Protein AF-A0A6A1QFY6-F1 (afdb_monomer_lite)

Structure (mmCIF, N/CA/C/O backbone):
data_AF-A0A6A1QFY6-F1
#
_entry.id   AF-A0A6A1QFY6-F1
#
loop_
_atom_site.group_PDB
_atom_site.id
_atom_site.type_symbol
_atom_site.label_atom_id
_atom_site.label_alt_id
_atom_site.label_comp_id
_atom_site.label_asym_id
_atom_site.label_entity_id
_atom_site.label_seq_id
_atom_site.pdbx_PDB_ins_code
_atom_site.Cartn_x
_atom_site.Cartn_y
_atom_site.Cartn_z
_atom_site.occupancy
_atom_site.B_iso_or_equiv
_atom_site.auth_seq_id
_atom_site.auth_comp_id
_atom_site.auth_asym_id
_atom_site.auth_atom_id
_atom_site.pdbx_PDB_model_num
ATOM 1 N N . LEU A 1 1 ? 4.996 -11.025 -12.996 1.00 82.94 1 LEU A N 1
ATOM 2 C CA . LEU A 1 1 ? 3.606 -11.494 -13.210 1.00 82.94 1 LEU A CA 1
ATOM 3 C C . LEU A 1 1 ? 2.702 -11.209 -12.007 1.00 82.94 1 LEU A C 1
ATOM 5 O O . LEU A 1 1 ? 1.763 -10.446 -12.167 1.00 82.94 1 LEU A O 1
ATOM 9 N N . VAL A 1 2 ? 2.977 -11.751 -10.809 1.00 91.94 2 VAL A N 1
ATOM 10 C CA . VAL A 1 2 ? 2.106 -11.552 -9.624 1.00 91.94 2 VAL A CA 1
ATOM 11 C C . VAL A 1 2 ? 2.013 -10.080 -9.196 1.00 91.94 2 VAL A C 1
ATOM 13 O O . VAL A 1 2 ? 0.909 -9.564 -9.047 1.00 91.94 2 VAL A O 1
ATOM 16 N N . TYR A 1 3 ? 3.147 -9.378 -9.080 1.00 92.38 3 TYR A N 1
ATOM 17 C CA . TYR A 1 3 ? 3.172 -7.948 -8.735 1.00 92.38 3 TYR A CA 1
ATOM 18 C C . TYR A 1 3 ? 2.407 -7.075 -9.727 1.00 92.38 3 TYR A C 1
ATOM 20 O O . TYR A 1 3 ? 1.616 -6.221 -9.340 1.00 92.38 3 TYR A O 1
ATOM 28 N N . GLU A 1 4 ? 2.603 -7.330 -11.017 1.00 93.06 4 GLU A N 1
ATOM 29 C CA . GLU A 1 4 ? 1.908 -6.618 -12.083 1.00 93.06 4 GLU A CA 1
ATOM 30 C C . GLU A 1 4 ? 0.396 -6.862 -12.038 1.00 93.06 4 GLU A C 1
ATOM 32 O O . GLU A 1 4 ? -0.383 -5.918 -12.144 1.00 93.06 4 GLU A O 1
ATOM 37 N 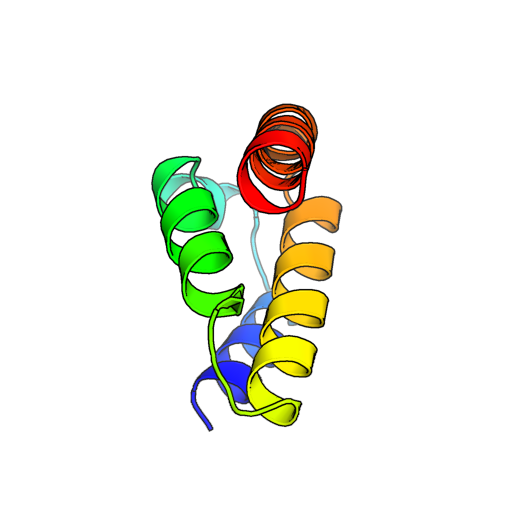N . PHE A 1 5 ? -0.031 -8.112 -11.833 1.00 95.69 5 PHE A N 1
ATOM 38 C CA . PHE A 1 5 ? -1.444 -8.443 -11.684 1.00 95.69 5 PHE A CA 1
ATOM 39 C C . PHE A 1 5 ? -2.066 -7.724 -10.484 1.00 95.69 5 PHE A C 1
ATOM 41 O O . PHE A 1 5 ? -3.120 -7.104 -10.622 1.00 95.69 5 PHE A O 1
ATOM 48 N N . PHE A 1 6 ? -1.407 -7.759 -9.323 1.00 95.44 6 PHE A N 1
ATOM 49 C CA . PHE A 1 6 ? -1.910 -7.091 -8.127 1.00 95.44 6 PHE A CA 1
ATOM 50 C C . PHE A 1 6 ? -1.988 -5.572 -8.308 1.00 95.44 6 PHE A C 1
ATOM 52 O O . PHE A 1 6 ? -2.985 -4.956 -7.931 1.00 95.44 6 PHE A O 1
ATOM 59 N N . LEU A 1 7 ? -0.985 -4.967 -8.950 1.00 95.19 7 LEU A N 1
ATOM 60 C CA . LEU A 1 7 ? -0.997 -3.541 -9.255 1.00 95.19 7 LEU A CA 1
ATOM 61 C C . LEU A 1 7 ? -2.151 -3.177 -10.200 1.00 95.19 7 LEU A C 1
ATOM 63 O O . LEU A 1 7 ? -2.909 -2.257 -9.898 1.00 95.19 7 LEU A O 1
ATOM 67 N N . ARG A 1 8 ? -2.354 -3.940 -11.283 1.00 95.69 8 ARG A N 1
ATOM 68 C CA . ARG A 1 8 ? -3.496 -3.752 -12.196 1.00 95.69 8 ARG A CA 1
ATOM 69 C C . ARG A 1 8 ? -4.836 -3.925 -11.480 1.00 95.69 8 ARG A C 1
ATOM 71 O O . ARG A 1 8 ? -5.760 -3.155 -11.720 1.00 95.69 8 ARG A O 1
ATOM 78 N N . PHE A 1 9 ? -4.940 -4.897 -10.574 1.00 96.00 9 PHE A N 1
ATOM 79 C CA . PHE A 1 9 ? -6.130 -5.096 -9.748 1.00 96.00 9 PHE A CA 1
ATOM 80 C C . PHE A 1 9 ? -6.415 -3.883 -8.850 1.00 96.00 9 PHE A C 1
ATOM 82 O O . PHE A 1 9 ? -7.552 -3.418 -8.799 1.00 96.00 9 PHE A O 1
ATOM 89 N N . LEU A 1 10 ? -5.392 -3.327 -8.190 1.00 95.56 10 LEU A N 1
ATOM 90 C CA . LEU A 1 10 ? -5.532 -2.112 -7.382 1.00 95.56 10 LEU A CA 1
ATOM 91 C C . LEU A 1 10 ? -5.904 -0.890 -8.228 1.00 95.56 10 LEU A C 1
ATOM 93 O O . LEU A 1 10 ? -6.642 -0.028 -7.752 1.00 95.56 10 LEU A O 1
ATOM 97 N N . GLU A 1 11 ? -5.381 -0.781 -9.448 1.00 94.88 11 GLU A N 1
ATOM 98 C CA . GLU A 1 11 ? -5.624 0.341 -10.364 1.00 94.88 11 GLU A CA 1
ATOM 99 C C . GLU A 1 11 ? -6.944 0.242 -11.132 1.00 94.88 11 GLU A C 1
ATOM 101 O O . GLU A 1 11 ? -7.391 1.252 -11.674 1.00 94.88 11 GLU A O 1
ATOM 106 N N . SER A 1 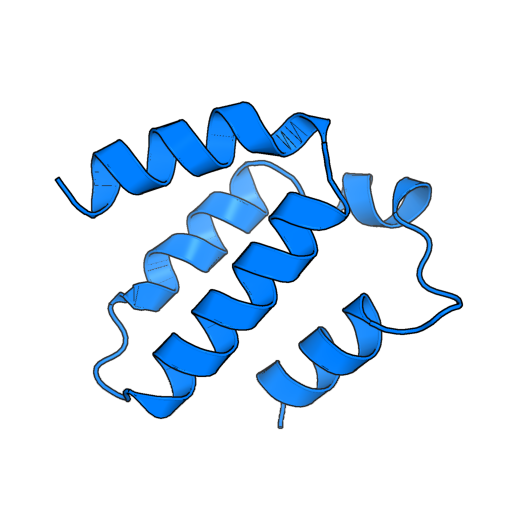12 ? -7.591 -0.926 -11.124 1.00 96.25 12 SER A N 1
ATOM 107 C CA . SER A 1 12 ? -8.877 -1.136 -11.783 1.00 96.25 12 SER A CA 1
ATOM 108 C C . SER A 1 12 ? -9.914 -0.083 -11.354 1.00 96.25 12 SER A C 1
ATOM 110 O O . SER A 1 12 ? -10.036 0.198 -10.152 1.00 96.25 12 SER A O 1
ATOM 112 N N . PRO A 1 13 ? -10.688 0.491 -12.297 1.00 94.50 13 PRO A N 1
ATOM 113 C CA . PRO A 1 13 ? -11.766 1.426 -11.972 1.00 94.50 13 PRO A CA 1
ATOM 114 C C . PRO A 1 13 ? -12.859 0.771 -11.118 1.00 94.50 13 PRO A C 1
ATOM 116 O O . PRO A 1 13 ? -13.473 1.441 -10.292 1.00 94.50 13 PRO A O 1
ATOM 119 N N . ASP A 1 14 ? -13.036 -0.545 -11.252 1.00 95.94 14 ASP A N 1
ATOM 120 C CA . ASP A 1 14 ? -14.016 -1.331 -10.499 1.00 95.94 14 ASP A CA 1
ATOM 121 C C . ASP A 1 14 ? -13.495 -1.776 -9.124 1.00 95.94 14 ASP A C 1
ATOM 123 O O . ASP A 1 14 ? -14.187 -2.475 -8.380 1.00 95.94 14 ASP A O 1
ATOM 127 N N . PHE A 1 15 ? -12.265 -1.400 -8.754 1.00 95.69 15 PHE A N 1
ATOM 128 C CA . PHE A 1 15 ? -11.715 -1.729 -7.446 1.00 95.69 15 PHE A CA 1
ATOM 129 C C . PHE A 1 15 ?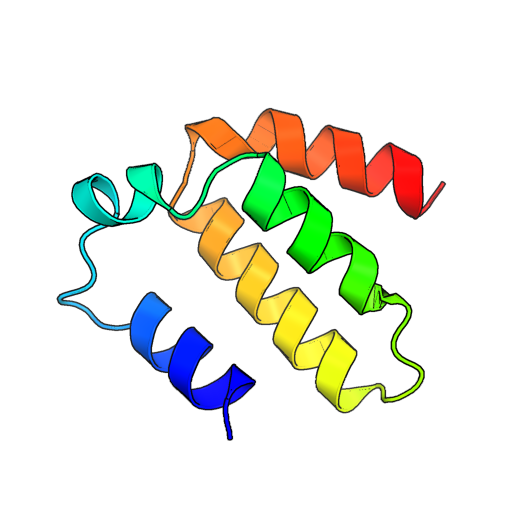 -12.527 -1.054 -6.335 1.00 95.69 15 PHE A C 1
ATOM 131 O O . PHE A 1 15 ? -12.693 0.165 -6.323 1.00 95.69 15 PHE A O 1
ATOM 138 N N . GLN A 1 16 ? -12.971 -1.838 -5.350 1.00 95.75 16 GLN A N 1
ATOM 139 C CA . GLN A 1 16 ? -13.793 -1.364 -4.234 1.00 95.75 16 GLN A CA 1
ATOM 140 C C . GLN A 1 16 ? -12.997 -1.359 -2.912 1.00 95.75 16 GLN A C 1
ATOM 142 O O . GLN A 1 16 ? -12.950 -2.382 -2.214 1.00 95.75 16 GLN A O 1
ATOM 147 N N . PRO A 1 17 ? -12.423 -0.210 -2.484 1.00 93.94 17 PRO A N 1
ATOM 148 C CA . PRO A 1 17 ? -11.621 -0.129 -1.258 1.00 93.94 17 PRO A CA 1
ATOM 149 C C . PRO A 1 17 ? -12.394 -0.544 -0.000 1.00 93.94 17 PRO A C 1
ATOM 151 O O . PRO A 1 17 ? -11.821 -1.097 0.934 1.00 93.94 17 PRO A O 1
ATOM 154 N N . ASN A 1 18 ? -13.711 -0.324 0.022 1.00 92.25 18 ASN A N 1
ATOM 155 C CA . ASN A 1 18 ? -14.564 -0.647 1.166 1.00 92.25 18 ASN A CA 1
ATOM 156 C C . ASN A 1 18 ? -14.679 -2.147 1.450 1.00 92.25 18 ASN A C 1
ATOM 158 O O . ASN A 1 18 ? -14.880 -2.523 2.606 1.00 92.25 18 ASN A O 1
ATOM 162 N N . ILE A 1 19 ? -14.550 -2.990 0.425 1.00 95.19 19 ILE A N 1
ATOM 163 C CA . ILE A 1 19 ? -14.491 -4.445 0.589 1.00 95.19 19 ILE A CA 1
ATOM 164 C C . ILE A 1 19 ? -13.051 -4.851 0.895 1.00 95.19 19 ILE A C 1
ATOM 166 O O . ILE A 1 19 ? -12.801 -5.565 1.866 1.00 95.19 19 ILE A O 1
ATOM 170 N N . ALA A 1 20 ? -12.100 -4.324 0.120 1.00 95.31 20 ALA A N 1
ATOM 171 C CA . ALA A 1 20 ? -10.686 -4.660 0.236 1.00 95.31 20 ALA A CA 1
ATOM 172 C C . ALA A 1 20 ? -10.071 -4.295 1.597 1.00 95.31 20 ALA A C 1
ATOM 174 O O . ALA A 1 20 ? -9.164 -4.988 2.043 1.00 95.31 20 ALA A O 1
ATOM 175 N N . LYS A 1 21 ? -10.583 -3.276 2.306 1.00 93.44 21 LYS A N 1
ATOM 176 C CA . LYS A 1 21 ? -10.084 -2.868 3.638 1.00 93.44 21 LYS A CA 1
ATOM 177 C C . LYS A 1 21 ? -10.146 -3.972 4.700 1.00 93.44 21 LYS A C 1
ATOM 179 O O . LYS A 1 21 ? -9.502 -3.846 5.730 1.00 93.44 21 LYS A O 1
ATOM 184 N N . LYS A 1 22 ? -10.954 -5.019 4.480 1.00 94.19 22 LYS A N 1
ATOM 185 C CA . LYS A 1 22 ? -11.008 -6.201 5.357 1.00 94.19 22 LYS A CA 1
ATOM 186 C C . LYS A 1 22 ? -9.771 -7.097 5.221 1.00 94.19 22 LYS A C 1
ATOM 188 O O . LYS A 1 22 ? -9.533 -7.913 6.098 1.00 94.19 22 LYS A O 1
ATOM 193 N N . TYR A 1 23 ? -9.033 -6.957 4.121 1.00 95.75 23 TYR A N 1
ATOM 194 C CA . TYR A 1 23 ? -7.882 -7.788 3.763 1.00 95.75 23 TYR A CA 1
ATOM 195 C C . TYR A 1 23 ? -6.586 -6.973 3.677 1.00 95.75 23 TYR A C 1
ATOM 197 O O . TYR A 1 23 ? -5.521 -7.472 4.016 1.00 95.75 23 TYR A O 1
ATOM 205 N N . ILE A 1 24 ? -6.676 -5.714 3.241 1.00 96.31 24 ILE A N 1
ATOM 206 C CA . ILE A 1 24 ? -5.571 -4.752 3.255 1.00 96.31 24 ILE A CA 1
ATOM 207 C C . ILE A 1 24 ? -5.642 -4.005 4.586 1.00 96.31 24 ILE A C 1
ATOM 209 O O . ILE A 1 24 ? -6.253 -2.939 4.686 1.00 96.31 24 ILE A O 1
ATOM 213 N N . ASP A 1 25 ? -5.066 -4.614 5.617 1.00 95.69 25 ASP A N 1
ATOM 214 C CA . ASP A 1 25 ? -5.002 -4.098 6.981 1.00 95.69 25 ASP A CA 1
ATOM 215 C C . ASP A 1 25 ? -3.553 -3.770 7.397 1.00 95.69 25 ASP A C 1
ATOM 217 O O . ASP A 1 25 ? -2.629 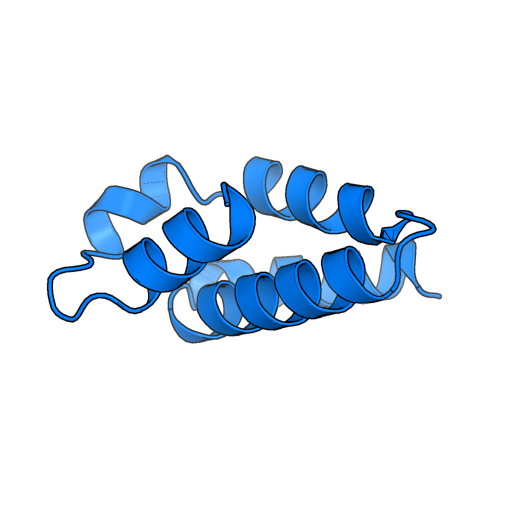-3.749 6.581 1.00 95.69 25 ASP A O 1
ATOM 221 N N . GLN A 1 26 ? -3.341 -3.472 8.681 1.00 96.62 26 GLN A N 1
ATOM 222 C CA . GLN A 1 26 ? -2.003 -3.179 9.203 1.00 96.62 26 GLN A CA 1
ATOM 223 C C . GLN A 1 26 ? -1.039 -4.360 9.042 1.00 96.62 26 GLN A C 1
ATOM 225 O O . GLN A 1 26 ? 0.131 -4.147 8.733 1.00 96.62 26 GLN A O 1
ATOM 230 N N . LYS A 1 27 ? -1.524 -5.596 9.211 1.00 96.50 27 LYS A N 1
ATOM 231 C CA . LYS A 1 27 ? -0.704 -6.801 9.071 1.00 96.50 27 LYS A CA 1
ATOM 232 C C . LYS A 1 27 ? -0.261 -6.980 7.622 1.00 96.50 27 LYS A C 1
ATOM 234 O O . LYS A 1 27 ? 0.919 -7.216 7.386 1.00 96.50 27 LYS A O 1
ATOM 239 N N . PHE A 1 28 ? -1.172 -6.797 6.668 1.00 96.88 28 PHE A N 1
ATOM 240 C CA . PHE A 1 28 ? -0.838 -6.823 5.245 1.00 96.88 28 PHE A CA 1
ATOM 241 C C . PHE A 1 28 ? 0.233 -5.782 4.898 1.00 96.88 28 PHE A C 1
ATOM 243 O O . PHE A 1 28 ? 1.200 -6.092 4.210 1.00 96.88 28 PHE A O 1
ATOM 250 N N . VAL A 1 29 ? 0.084 -4.547 5.395 1.00 96.69 29 VAL A N 1
ATOM 251 C CA . VAL A 1 29 ? 1.068 -3.478 5.163 1.00 96.69 29 VAL A CA 1
ATOM 252 C C . VAL A 1 29 ? 2.437 -3.840 5.732 1.00 96.69 29 VAL A C 1
ATOM 254 O O . VAL A 1 29 ? 3.435 -3.586 5.067 1.00 96.69 29 VAL A O 1
ATOM 257 N N . LEU A 1 30 ? 2.498 -4.418 6.933 1.00 95.81 30 LEU A N 1
ATOM 258 C CA . LEU A 1 30 ? 3.765 -4.834 7.534 1.00 95.81 30 LEU A CA 1
ATOM 259 C C . LEU A 1 30 ? 4.469 -5.887 6.670 1.00 95.81 30 LEU A C 1
ATOM 261 O O . LEU A 1 30 ? 5.619 -5.689 6.298 1.00 95.81 30 LEU A O 1
ATOM 265 N N . GLN A 1 31 ? 3.746 -6.934 6.268 1.00 95.88 31 GLN A N 1
ATOM 266 C CA . GLN A 1 31 ? 4.287 -7.986 5.401 1.00 95.88 31 GLN A CA 1
ATOM 267 C C . GLN A 1 31 ? 4.726 -7.442 4.036 1.00 95.88 31 GLN A C 1
ATOM 269 O O . GLN A 1 31 ? 5.735 -7.874 3.493 1.00 95.88 31 GLN A O 1
ATOM 274 N N . LEU A 1 32 ? 4.001 -6.465 3.481 1.00 96.12 32 LEU A N 1
ATOM 275 C CA . LEU A 1 32 ? 4.403 -5.794 2.244 1.00 96.12 32 LEU A CA 1
ATOM 276 C C . LEU A 1 32 ? 5.708 -5.002 2.416 1.00 96.12 32 LEU A C 1
ATOM 278 O O . LEU A 1 32 ? 6.513 -4.955 1.489 1.00 96.12 32 LEU A O 1
ATOM 282 N N . LEU A 1 33 ? 5.902 -4.355 3.569 1.00 95.75 33 LEU A N 1
ATOM 283 C CA . LEU A 1 33 ? 7.110 -3.583 3.864 1.00 95.75 33 LEU A CA 1
ATOM 284 C C . LEU A 1 33 ? 8.336 -4.479 4.074 1.00 95.75 33 LEU A C 1
ATOM 286 O O . LEU A 1 33 ? 9.415 -4.106 3.631 1.00 95.75 33 LEU A O 1
ATOM 290 N N . GLU A 1 34 ? 8.176 -5.661 4.669 1.00 94.56 34 GLU A N 1
ATOM 291 C CA . GLU A 1 34 ? 9.263 -6.643 4.833 1.00 94.56 34 GLU A CA 1
ATOM 292 C C . GLU A 1 34 ? 9.860 -7.089 3.485 1.00 94.56 34 GLU A C 1
ATOM 294 O O . GLU A 1 34 ? 11.056 -7.341 3.391 1.00 94.56 34 GLU A O 1
ATOM 299 N N . LEU A 1 35 ? 9.063 -7.106 2.409 1.00 95.19 35 LEU A N 1
ATOM 300 C CA . LEU A 1 35 ? 9.540 -7.459 1.064 1.00 95.19 35 LEU A CA 1
ATOM 301 C C . LEU A 1 35 ? 10.480 -6.409 0.444 1.00 95.19 35 LEU A C 1
ATOM 303 O O . LEU A 1 35 ? 11.128 -6.694 -0.565 1.00 95.19 35 LEU A O 1
ATOM 307 N N . PHE A 1 36 ? 10.576 -5.196 1.007 1.00 94.62 36 PHE A N 1
ATOM 308 C CA . PHE A 1 36 ? 11.485 -4.165 0.483 1.00 94.62 36 PHE A CA 1
ATOM 309 C C . PHE A 1 36 ? 12.968 -4.511 0.655 1.00 94.62 36 PHE A C 1
ATOM 311 O O . PHE A 1 36 ? 13.790 -3.881 -0.009 1.00 94.62 36 PHE A O 1
ATOM 318 N N . ASP A 1 37 ? 13.293 -5.520 1.468 1.00 93.06 37 ASP A N 1
ATOM 319 C CA . ASP A 1 37 ? 14.644 -6.082 1.602 1.00 93.06 37 ASP A CA 1
ATOM 320 C C . ASP A 1 37 ? 15.049 -6.973 0.405 1.00 93.06 37 ASP A C 1
ATOM 322 O O . ASP A 1 37 ? 16.110 -7.587 0.396 1.00 93.06 37 ASP A O 1
ATOM 326 N N . SER A 1 38 ? 14.212 -7.065 -0.640 1.00 94.69 38 SER A N 1
ATOM 327 C CA . SER A 1 38 ? 14.576 -7.769 -1.873 1.00 94.69 38 SER A CA 1
ATOM 328 C C . SER A 1 38 ? 15.801 -7.137 -2.540 1.00 94.69 38 SER A C 1
ATOM 330 O O . SER A 1 38 ? 15.830 -5.935 -2.820 1.00 94.69 38 SER A O 1
ATOM 332 N N . GLU A 1 39 ? 16.783 -7.972 -2.886 1.00 95.50 39 GLU A N 1
ATOM 333 C CA . GLU A 1 39 ? 17.978 -7.601 -3.653 1.00 95.50 39 GLU A CA 1
ATOM 334 C C . GLU A 1 39 ? 17.643 -7.148 -5.087 1.00 95.50 39 GLU A C 1
ATOM 336 O O . GLU A 1 39 ? 18.354 -6.314 -5.661 1.00 95.50 39 GLU A O 1
ATOM 341 N N . ASP A 1 40 ? 16.529 -7.616 -5.669 1.00 96.12 40 ASP A N 1
ATOM 342 C CA . ASP A 1 40 ? 16.134 -7.260 -7.036 1.00 96.12 40 ASP A CA 1
ATOM 343 C C . ASP A 1 40 ? 15.542 -5.833 -7.090 1.00 96.12 40 ASP A C 1
ATOM 345 O O . ASP A 1 40 ? 14.440 -5.592 -6.583 1.00 96.12 40 ASP A O 1
ATOM 349 N N . PRO A 1 41 ? 16.206 -4.862 -7.752 1.00 95.00 41 PRO A N 1
ATOM 350 C CA . PRO A 1 41 ? 15.695 -3.494 -7.860 1.00 95.00 41 PRO A CA 1
ATOM 351 C C . PRO A 1 41 ? 14.322 -3.407 -8.533 1.00 95.00 41 PRO A C 1
ATOM 353 O O . PRO A 1 41 ? 13.531 -2.525 -8.200 1.00 95.00 41 PRO A O 1
ATOM 356 N N . ARG A 1 42 ? 14.007 -4.330 -9.449 1.00 94.62 42 ARG A N 1
ATOM 357 C CA . ARG A 1 42 ? 12.724 -4.337 -10.165 1.00 94.62 42 ARG A CA 1
ATOM 358 C C . ARG A 1 42 ? 11.581 -4.666 -9.214 1.00 94.62 42 ARG A C 1
ATOM 360 O O . ARG A 1 42 ? 10.509 -4.073 -9.308 1.00 94.62 42 ARG A O 1
ATOM 367 N N . GLU A 1 43 ? 11.810 -5.598 -8.293 1.00 95.25 43 GLU A N 1
ATOM 368 C CA . GLU A 1 43 ? 10.837 -5.955 -7.265 1.00 95.25 43 GLU A CA 1
ATOM 369 C C . GLU A 1 43 ? 10.583 -4.773 -6.328 1.00 95.25 43 GLU A C 1
ATOM 371 O O . GLU A 1 43 ? 9.427 -4.400 -6.116 1.00 95.25 43 GLU A O 1
ATOM 376 N N . ARG A 1 44 ? 11.647 -4.101 -5.871 1.00 95.25 44 ARG A N 1
ATOM 377 C CA . ARG A 1 44 ? 11.528 -2.890 -5.042 1.00 95.25 44 ARG A CA 1
ATOM 378 C C . ARG A 1 44 ? 10.722 -1.782 -5.728 1.00 95.25 44 ARG A C 1
ATOM 380 O O . ARG A 1 44 ? 9.905 -1.133 -5.072 1.00 95.25 44 ARG A O 1
ATOM 387 N N . ASP A 1 45 ? 10.871 -1.596 -7.039 1.00 95.69 45 ASP A N 1
ATOM 388 C CA . ASP A 1 45 ? 10.075 -0.622 -7.799 1.00 95.69 45 ASP A CA 1
ATOM 389 C C . ASP A 1 45 ? 8.579 -0.986 -7.858 1.00 95.69 45 ASP A C 1
ATOM 391 O O . ASP A 1 45 ? 7.708 -0.116 -7.692 1.00 95.69 45 ASP A O 1
ATOM 395 N N . PHE A 1 46 ? 8.248 -2.272 -8.019 1.00 95.75 46 PHE A N 1
ATOM 396 C CA . PHE A 1 46 ? 6.860 -2.740 -7.940 1.00 95.75 46 PHE A CA 1
ATOM 397 C C . PHE A 1 46 ? 6.271 -2.557 -6.540 1.00 95.75 46 PHE A C 1
ATOM 399 O O . PHE A 1 46 ? 5.136 -2.083 -6.409 1.00 95.75 46 PHE A O 1
ATOM 406 N N . LEU A 1 47 ? 7.028 -2.894 -5.495 1.00 96.25 47 LEU A N 1
AT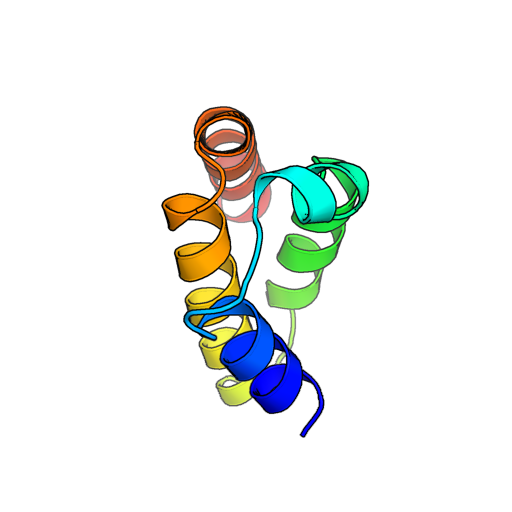OM 407 C CA . LEU A 1 47 ? 6.608 -2.740 -4.102 1.00 96.25 47 LEU A CA 1
ATOM 408 C C . LEU A 1 47 ? 6.377 -1.269 -3.753 1.00 96.25 47 LEU A C 1
ATOM 410 O O . LEU A 1 47 ? 5.330 -0.924 -3.200 1.00 96.25 47 LEU A O 1
ATOM 414 N N . LYS A 1 48 ? 7.286 -0.378 -4.165 1.00 96.12 48 LYS A N 1
ATOM 415 C CA . LYS A 1 48 ? 7.151 1.079 -4.015 1.00 96.12 48 LYS A CA 1
ATOM 416 C C . LYS A 1 48 ? 5.866 1.596 -4.654 1.00 96.12 48 LYS A C 1
ATOM 418 O O . LYS A 1 48 ? 5.103 2.326 -4.017 1.00 96.12 48 LYS A O 1
ATOM 423 N N . THR A 1 49 ? 5.604 1.195 -5.894 1.00 97.44 49 THR A N 1
ATOM 424 C CA . THR A 1 49 ? 4.399 1.610 -6.623 1.00 97.44 49 THR A CA 1
ATOM 425 C C . THR A 1 49 ? 3.134 1.067 -5.954 1.00 97.44 49 THR A C 1
ATOM 427 O O . THR A 1 49 ? 2.177 1.809 -5.727 1.00 97.44 49 THR A O 1
ATOM 430 N N . THR A 1 50 ? 3.149 -0.204 -5.550 1.00 97.00 50 THR A N 1
ATOM 431 C CA . THR A 1 50 ? 2.037 -0.864 -4.850 1.00 97.00 50 THR A CA 1
ATOM 432 C C . THR A 1 50 ? 1.718 -0.172 -3.523 1.00 97.00 50 THR A C 1
ATOM 434 O O . THR A 1 50 ? 0.565 0.189 -3.269 1.00 97.00 50 THR A O 1
ATOM 437 N N . LEU A 1 51 ? 2.736 0.095 -2.701 1.00 97.50 51 LEU A N 1
ATOM 438 C CA . LEU A 1 51 ? 2.595 0.801 -1.429 1.00 97.50 51 LEU A CA 1
ATOM 439 C C . LEU A 1 51 ? 2.020 2.208 -1.634 1.00 97.50 51 LEU A C 1
ATOM 441 O O . LEU A 1 51 ? 1.132 2.626 -0.890 1.00 97.50 51 LEU A O 1
ATOM 445 N N . HIS A 1 52 ? 2.462 2.920 -2.675 1.00 97.44 52 HIS A N 1
ATOM 446 C CA . HIS A 1 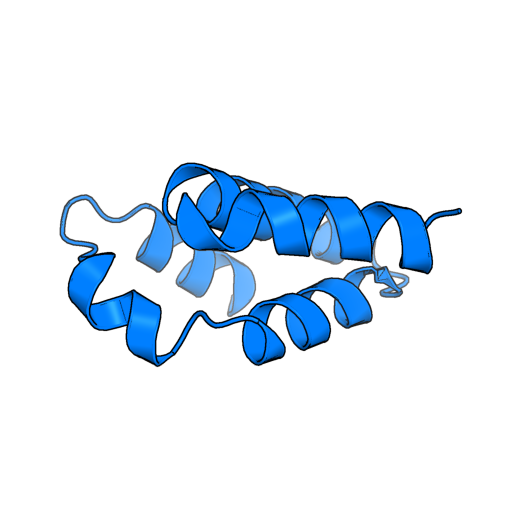52 ? 1.924 4.233 -3.023 1.00 97.44 52 HIS A CA 1
ATOM 447 C C . HIS A 1 52 ? 0.429 4.172 -3.380 1.00 97.44 52 HIS A C 1
ATOM 449 O O . HIS A 1 52 ? -0.357 4.994 -2.897 1.00 97.44 52 HIS A O 1
ATOM 455 N N . ARG A 1 53 ? -0.003 3.174 -4.166 1.00 97.12 53 ARG A N 1
ATOM 456 C CA . ARG A 1 53 ? -1.431 2.973 -4.480 1.00 97.12 53 ARG A CA 1
ATOM 457 C C . ARG A 1 53 ? -2.255 2.668 -3.231 1.00 97.12 53 ARG A C 1
ATOM 459 O O . ARG A 1 53 ? -3.329 3.252 -3.064 1.00 97.12 53 ARG A O 1
ATOM 466 N N . ILE A 1 54 ? -1.747 1.823 -2.331 1.00 97.19 54 ILE A N 1
ATOM 467 C CA . ILE A 1 54 ? -2.403 1.516 -1.050 1.00 97.19 54 ILE A CA 1
ATOM 468 C C . ILE A 1 54 ? -2.506 2.778 -0.185 1.00 97.19 54 ILE A C 1
ATOM 470 O O . ILE A 1 54 ? -3.586 3.101 0.307 1.00 97.19 54 ILE A O 1
ATOM 474 N N . TYR A 1 55 ? -1.428 3.553 -0.064 1.00 97.00 55 TYR A N 1
ATOM 475 C CA . TYR A 1 55 ? -1.417 4.817 0.676 1.00 97.00 55 TYR A CA 1
ATOM 476 C C . TYR A 1 55 ? -2.442 5.832 0.133 1.00 97.00 55 TYR A C 1
ATOM 478 O O . TYR A 1 55 ? -3.093 6.559 0.896 1.00 97.00 55 TYR A O 1
ATOM 486 N N . GLY A 1 56 ? -2.606 5.878 -1.192 1.00 95.75 56 GLY A N 1
ATOM 487 C CA . GLY A 1 56 ? -3.599 6.711 -1.865 1.00 95.75 56 GLY A CA 1
ATOM 488 C C . GLY A 1 56 ? -5.036 6.290 -1.554 1.00 95.75 56 GLY A C 1
ATOM 489 O O . GLY A 1 56 ? -5.840 7.137 -1.165 1.00 95.75 56 GLY A O 1
ATOM 490 N N . LYS A 1 57 ? -5.342 4.991 -1.685 1.00 95.62 57 LYS A N 1
ATOM 491 C CA . LYS A 1 57 ? -6.706 4.437 -1.574 1.00 95.62 57 LYS A CA 1
ATOM 492 C C . LYS A 1 57 ? -7.178 4.212 -0.131 1.00 95.62 57 LYS A C 1
ATOM 494 O O . LYS A 1 57 ? -8.373 4.320 0.132 1.00 95.62 57 LYS A O 1
ATOM 499 N N . PHE A 1 58 ? -6.274 3.928 0.808 1.00 96.38 58 PHE A N 1
ATOM 500 C CA . PHE A 1 58 ? -6.605 3.575 2.194 1.00 96.38 58 PHE A CA 1
ATOM 501 C C . PHE A 1 58 ? -6.164 4.660 3.181 1.00 96.38 58 PHE A C 1
ATOM 503 O O . PHE A 1 58 ? -5.132 4.556 3.846 1.00 96.38 58 PHE A O 1
ATOM 510 N N . LEU A 1 59 ? -6.991 5.700 3.324 1.00 95.00 59 LEU A N 1
ATOM 511 C CA . LEU A 1 59 ? -6.701 6.849 4.194 1.00 95.00 59 LEU A CA 1
ATOM 512 C C . LEU A 1 59 ? -6.410 6.450 5.653 1.00 95.00 59 LEU A C 1
ATOM 514 O O . LEU A 1 59 ? -5.498 7.000 6.267 1.00 95.00 59 LEU A O 1
ATOM 518 N N . GLY A 1 60 ? -7.135 5.458 6.182 1.00 95.00 60 GLY A N 1
ATOM 519 C CA . GLY A 1 60 ? -6.969 4.968 7.557 1.00 95.00 60 GLY A CA 1
ATOM 520 C C . GLY A 1 60 ? -5.621 4.294 7.841 1.00 95.00 60 GLY A C 1
ATOM 521 O O . GLY A 1 60 ? -5.205 4.233 8.994 1.00 95.00 60 GLY A O 1
ATOM 522 N N . LEU A 1 61 ? -4.900 3.836 6.810 1.00 96.56 61 LEU A N 1
ATOM 523 C CA . LEU A 1 61 ? -3.591 3.191 6.970 1.00 96.56 61 LEU A CA 1
ATOM 524 C C . LEU A 1 61 ? -2.421 4.177 6.895 1.00 96.56 61 LEU A C 1
ATOM 526 O O . LEU A 1 61 ? -1.304 3.822 7.259 1.00 96.56 61 LEU A O 1
ATOM 530 N N . ARG A 1 62 ? -2.641 5.432 6.479 1.00 96.62 62 ARG A N 1
ATOM 531 C CA . ARG A 1 62 ? -1.552 6.397 6.233 1.00 96.62 62 ARG A CA 1
ATOM 532 C C . ARG A 1 62 ? -0.683 6.677 7.454 1.00 96.62 62 ARG A C 1
ATOM 534 O O . ARG A 1 62 ? 0.528 6.831 7.324 1.00 96.62 62 ARG A O 1
ATOM 541 N N . ALA A 1 63 ? -1.288 6.797 8.636 1.00 97.06 63 ALA A N 1
ATOM 542 C CA . ALA A 1 63 ? -0.540 7.016 9.873 1.00 97.06 63 ALA A CA 1
ATOM 543 C C . ALA A 1 63 ? 0.341 5.804 10.211 1.00 97.06 63 ALA A C 1
ATOM 545 O O . ALA A 1 63 ? 1.510 5.972 10.547 1.00 97.06 63 ALA A O 1
ATOM 546 N N . TYR A 1 64 ? -0.203 4.597 10.042 1.00 97.06 64 TYR A N 1
ATOM 547 C CA . TYR A 1 64 ? 0.521 3.351 10.267 1.00 97.06 64 TYR A CA 1
ATOM 548 C C . TYR A 1 64 ? 1.673 3.170 9.269 1.00 97.06 64 TYR A C 1
ATOM 550 O O . TYR A 1 64 ? 2.803 2.967 9.698 1.00 97.06 64 TYR A O 1
ATOM 558 N N . ILE A 1 65 ? 1.420 3.344 7.965 1.00 96.88 65 ILE A N 1
ATOM 559 C CA . ILE A 1 65 ? 2.440 3.239 6.905 1.00 96.88 65 ILE A CA 1
ATOM 560 C C . ILE A 1 65 ? 3.614 4.184 7.186 1.00 96.88 65 ILE A C 1
ATOM 562 O O . ILE A 1 65 ? 4.758 3.745 7.193 1.00 96.88 65 ILE A O 1
ATOM 566 N N . ARG A 1 66 ? 3.348 5.468 7.477 1.00 96.44 66 ARG A N 1
ATOM 567 C CA . ARG A 1 66 ? 4.411 6.444 7.784 1.00 96.44 66 ARG A CA 1
ATOM 568 C C . ARG A 1 66 ? 5.246 6.030 8.992 1.00 96.44 66 ARG A C 1
ATOM 570 O O . ARG A 1 66 ? 6.465 6.137 8.947 1.00 96.44 66 ARG A O 1
ATOM 577 N N . LYS A 1 67 ? 4.594 5.547 10.055 1.00 96.31 67 LYS A N 1
ATOM 578 C CA . LYS A 1 67 ? 5.288 5.068 11.253 1.00 96.31 67 LYS A CA 1
ATOM 579 C C . LYS A 1 67 ? 6.191 3.874 10.936 1.00 96.31 67 LYS A C 1
ATOM 581 O O . LYS A 1 67 ? 7.332 3.873 11.366 1.00 96.31 67 LYS A O 1
ATOM 586 N N . GLN A 1 68 ? 5.700 2.886 10.186 1.00 94.50 68 GLN A N 1
ATOM 587 C CA . GLN A 1 68 ? 6.489 1.690 9.873 1.00 94.50 68 GLN A CA 1
ATOM 588 C C . GLN A 1 68 ? 7.653 1.982 8.926 1.00 94.50 68 GLN A C 1
ATOM 590 O O . GLN A 1 68 ? 8.739 1.469 9.149 1.00 94.50 68 GLN A O 1
ATOM 595 N N . ILE A 1 69 ? 7.472 2.863 7.936 1.00 92.88 69 ILE A N 1
ATOM 596 C CA . ILE A 1 69 ? 8.580 3.320 7.082 1.00 92.88 69 ILE A CA 1
ATOM 597 C C . ILE A 1 69 ? 9.695 3.930 7.945 1.00 92.88 69 ILE A C 1
ATOM 599 O O . ILE A 1 69 ? 10.850 3.550 7.806 1.00 92.88 69 ILE A O 1
ATOM 603 N N . ASN A 1 70 ? 9.354 4.812 8.888 1.00 91.38 70 ASN A N 1
ATOM 604 C CA . ASN A 1 70 ? 10.350 5.394 9.792 1.00 91.38 70 ASN A CA 1
ATOM 605 C C . ASN A 1 70 ? 10.992 4.377 10.746 1.00 91.38 70 ASN A C 1
ATOM 607 O O . ASN A 1 70 ? 12.056 4.658 11.263 1.00 91.38 70 ASN A O 1
ATOM 611 N N . ASN A 1 71 ? 10.351 3.245 11.033 1.00 89.12 71 ASN A N 1
ATOM 612 C CA . ASN A 1 71 ? 10.935 2.222 11.902 1.00 89.12 71 ASN A CA 1
ATOM 613 C C . ASN A 1 71 ? 11.862 1.259 11.147 1.00 89.12 71 ASN A C 1
ATOM 615 O O . ASN A 1 71 ? 12.706 0.628 11.769 1.00 89.12 71 ASN A O 1
ATOM 619 N N . ILE A 1 72 ? 11.621 1.057 9.849 1.00 85.62 72 ILE A N 1
ATOM 620 C CA . ILE A 1 72 ? 12.337 0.069 9.028 1.00 85.62 72 ILE A CA 1
ATOM 621 C C . ILE A 1 72 ? 13.519 0.717 8.300 1.00 85.62 72 ILE A C 1
ATOM 623 O O . ILE A 1 72 ? 14.558 0.088 8.139 1.00 85.62 72 ILE A O 1
ATOM 627 N N . PHE A 1 73 ? 13.364 1.963 7.844 1.00 79.56 73 PHE A N 1
ATOM 628 C CA . PHE A 1 73 ? 14.350 2.642 6.994 1.00 79.56 73 PHE A CA 1
ATOM 629 C C . PHE A 1 73 ? 15.196 3.700 7.727 1.00 79.56 73 PHE A C 1
ATOM 631 O O . PHE A 1 73 ? 15.985 4.387 7.077 1.00 79.56 73 PHE A O 1
ATOM 638 N N . TYR A 1 74 ? 15.021 3.852 9.042 1.00 73.25 74 TYR A N 1
ATOM 639 C CA . TYR A 1 74 ? 15.790 4.732 9.932 1.00 73.25 74 TYR A CA 1
ATOM 640 C C . TYR A 1 74 ? 16.224 3.947 11.167 1.00 73.25 74 TYR A C 1
ATOM 642 O O . TYR A 1 74 ? 17.370 4.174 11.612 1.00 73.25 74 TYR A O 1
#

Organism: Balaenoptera physalus (NCBI:txid9770)

Sequence (74 aa):
LVYEFFLRFLESPDFQPNIAKKYIDQKFVLQLLELFDSEDPRERDFLKTTLHRIYGKFLGLRAYIRKQINNIFY

InterPro domains:
  IPR002554 Protein phosphatase 2A, regulatory B subunit, B56 [PF01603] (1-74)
  IPR002554 Protein phosphatase 2A, regulatory B subunit, B56 [PTHR10257] (1-74)
  IPR011989 Armadillo-like helical [G3DSA:1.25.10.10] (1-74)
  IPR016024 Armadillo-type fold [SSF48371] (1-74)

Secondary structure (DSSP, 8-state):
-HHHHHHHHHH-TT--HHHHTTTSSHHHHHHHHHGGG-S-HHHHHHHHHHHHHHHHH-GGGHHHHHHHHHHH--

pLDDT: mean 94.58, std 3.87, range [73.25, 97.5]

Foldseek 3Di:
DVLVVVLCQLVDPPNDVVVCCVPPDLVVLLVLVVCCPDPDVVSVVSSVSNVVSCVVSPVVCVVVNVVVCVVPVD

Radius of gyration: 12.18 Å; chains: 1; bounding box: 32×19×25 Å